Protein AF-A0A836WY33-F1 (afdb_monomer_lite)

Radius of gyration: 16.13 Å; chains: 1; bounding box: 35×35×46 Å

Sequence (103 aa):
MKKLDGFAHFTHAFKWSMAGFKAAFSGEAAFRQEVVFFIVLAPIGVVLGDNGLERALLVSCLLLVLVTELLNTAIESVVDRVGLDYHDLSKRAKDLGSAAVFV

Structure (mmCIF, N/CA/C/O backbone):
data_AF-A0A836WY33-F1
#
_entry.id   AF-A0A836WY33-F1
#
loop_
_atom_site.group_PDB
_atom_site.id
_atom_site.type_symbol
_atom_site.label_atom_id
_atom_site.label_alt_id
_atom_site.label_comp_id
_atom_site.label_asym_id
_atom_site.label_entity_id
_atom_site.label_seq_id
_atom_site.pdbx_PDB_ins_code
_atom_site.Cartn_x
_atom_site.Cartn_y
_atom_site.Cartn_z
_atom_site.occupancy
_atom_site.B_iso_or_equiv
_atom_site.auth_seq_id
_atom_site.auth_comp_id
_atom_site.auth_asym_id
_atom_site.auth_atom_id
_atom_site.pdbx_PDB_model_num
ATOM 1 N N . MET A 1 1 ? 17.110 15.265 -15.258 1.00 51.12 1 MET A N 1
ATOM 2 C CA . MET A 1 1 ? 15.658 15.384 -14.979 1.00 51.12 1 MET A CA 1
ATOM 3 C C . MET A 1 1 ? 15.369 16.801 -14.507 1.00 51.12 1 MET A C 1
ATOM 5 O O . MET A 1 1 ? 16.038 17.239 -13.580 1.00 51.12 1 MET A O 1
ATOM 9 N N . LYS A 1 2 ? 14.422 17.525 -15.124 1.00 50.94 2 LYS A N 1
ATOM 10 C CA . LYS A 1 2 ? 13.910 18.782 -14.545 1.00 50.94 2 LYS A CA 1
ATOM 11 C C . LYS A 1 2 ? 13.290 18.455 -13.181 1.00 50.94 2 LYS A C 1
ATOM 13 O O . LYS A 1 2 ? 12.470 17.541 -13.108 1.00 50.94 2 LYS A O 1
ATOM 18 N N . LYS A 1 3 ? 13.695 19.153 -12.115 1.00 56.41 3 LYS A N 1
ATOM 19 C CA . LYS A 1 3 ? 12.958 19.116 -10.844 1.00 56.41 3 LYS A CA 1
ATOM 20 C C . LYS A 1 3 ? 11.594 19.746 -11.111 1.00 56.41 3 LYS A C 1
ATOM 22 O O . LYS A 1 3 ? 11.548 20.850 -11.634 1.00 56.41 3 LYS A O 1
ATOM 27 N N . LEU A 1 4 ? 10.525 19.008 -10.834 1.00 67.25 4 LEU A N 1
ATOM 28 C CA . LEU A 1 4 ? 9.166 19.529 -10.922 1.00 67.25 4 LEU A CA 1
ATOM 29 C C . LEU A 1 4 ? 8.916 20.441 -9.718 1.00 67.25 4 LEU A C 1
ATOM 31 O O . LEU A 1 4 ? 9.248 20.088 -8.587 1.00 67.25 4 LEU A O 1
ATOM 35 N N . ASP A 1 5 ? 8.346 21.605 -9.980 1.00 78.25 5 ASP A N 1
ATOM 36 C CA . ASP A 1 5 ? 8.032 22.642 -9.007 1.00 78.25 5 ASP A CA 1
ATOM 37 C C . ASP A 1 5 ? 6.847 22.190 -8.124 1.00 78.25 5 ASP A C 1
ATOM 39 O O . ASP A 1 5 ? 5.999 21.405 -8.559 1.00 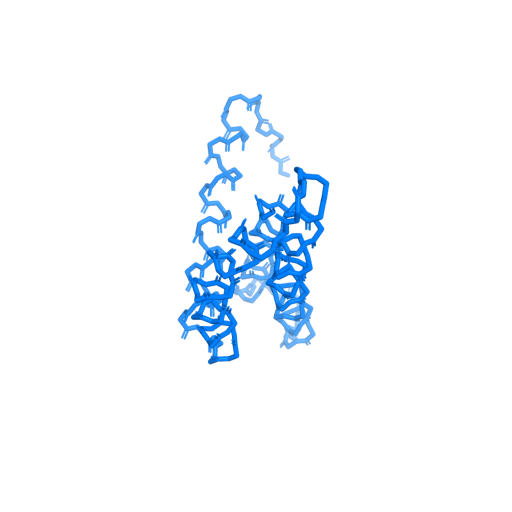78.25 5 ASP A O 1
ATOM 43 N N . GLY A 1 6 ? 6.785 22.685 -6.882 1.00 74.19 6 GLY A N 1
ATOM 44 C CA . GLY A 1 6 ? 6.013 22.135 -5.751 1.00 74.19 6 GLY A CA 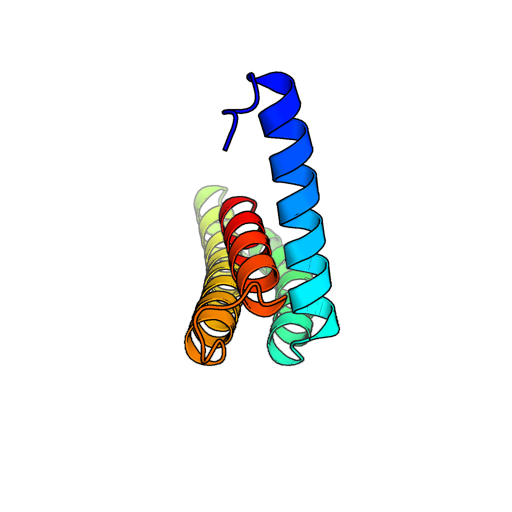1
ATOM 45 C C . GLY A 1 6 ? 4.686 21.426 -6.069 1.00 74.19 6 GLY A C 1
ATOM 46 O O . GLY A 1 6 ? 4.554 20.229 -5.816 1.00 74.19 6 GLY A O 1
ATOM 47 N N . PHE A 1 7 ? 3.703 22.130 -6.641 1.00 79.75 7 PHE A N 1
ATOM 48 C CA . PHE A 1 7 ? 2.371 21.553 -6.887 1.00 79.75 7 PHE A CA 1
ATOM 49 C C . PHE A 1 7 ? 2.372 20.475 -7.984 1.00 79.75 7 PHE A C 1
ATOM 51 O O . PHE A 1 7 ? 1.710 19.442 -7.859 1.00 79.75 7 PHE A O 1
ATOM 58 N N . ALA A 1 8 ? 3.171 20.661 -9.040 1.00 80.19 8 ALA A N 1
ATOM 59 C CA . ALA A 1 8 ? 3.329 19.657 -10.086 1.00 80.19 8 ALA A CA 1
ATOM 60 C C . ALA A 1 8 ? 3.985 18.388 -9.523 1.00 80.19 8 ALA A C 1
ATOM 62 O O . ALA A 1 8 ? 3.516 17.285 -9.799 1.00 80.19 8 ALA A O 1
ATOM 63 N N . HIS A 1 9 ? 5.001 18.525 -8.665 1.00 82.06 9 HIS A N 1
ATOM 64 C CA . HIS A 1 9 ? 5.634 17.381 -8.008 1.00 82.06 9 HIS A CA 1
ATOM 65 C C . HIS A 1 9 ? 4.642 16.565 -7.169 1.00 82.06 9 HIS A C 1
ATOM 67 O O . HIS A 1 9 ? 4.624 15.343 -7.280 1.00 82.06 9 HIS A O 1
ATOM 73 N N . PHE A 1 10 ? 3.782 17.220 -6.382 1.00 85.00 10 PHE A N 1
ATOM 74 C CA . PHE A 1 10 ? 2.773 16.536 -5.566 1.00 85.00 10 PHE A CA 1
ATOM 75 C C . PHE A 1 10 ? 1.791 15.717 -6.416 1.00 85.00 10 PHE A C 1
ATOM 77 O O . PHE A 1 10 ? 1.577 14.532 -6.162 1.00 85.00 10 PHE A O 1
ATOM 84 N N . THR A 1 11 ? 1.238 16.317 -7.476 1.00 87.81 11 THR A N 1
ATOM 85 C CA . THR A 1 11 ? 0.304 15.606 -8.370 1.00 87.81 11 THR A CA 1
ATOM 86 C C . THR A 1 11 ? 0.963 14.429 -9.089 1.00 87.81 11 THR A C 1
ATOM 88 O O . THR A 1 11 ? 0.328 13.393 -9.295 1.00 87.81 11 THR A O 1
ATOM 91 N N . HIS A 1 12 ? 2.239 14.559 -9.454 1.00 88.75 12 HIS A N 1
ATOM 92 C CA . HIS A 1 12 ? 3.010 13.468 -10.035 1.00 88.75 12 HIS A CA 1
ATOM 93 C C . HIS A 1 12 ? 3.307 12.362 -9.020 1.00 88.75 12 HIS A C 1
ATOM 95 O O . HIS A 1 12 ? 3.101 11.200 -9.353 1.00 88.75 12 HIS A O 1
ATOM 101 N N . ALA A 1 13 ? 3.699 12.707 -7.791 1.00 88.94 13 ALA A N 1
ATOM 102 C CA . ALA A 1 13 ? 3.926 11.744 -6.717 1.00 88.94 13 ALA A CA 1
ATOM 103 C C . ALA A 1 13 ? 2.670 10.914 -6.434 1.00 88.94 13 ALA A C 1
ATOM 105 O O . ALA A 1 13 ? 2.738 9.690 -6.433 1.00 88.94 13 ALA A O 1
ATOM 106 N N . PHE A 1 14 ? 1.503 11.559 -6.334 1.00 93.06 14 PHE A N 1
ATOM 107 C CA . PHE A 1 14 ? 0.233 10.850 -6.180 1.00 93.06 14 PHE A CA 1
ATOM 108 C C . PHE A 1 14 ? -0.029 9.872 -7.336 1.00 93.06 14 PHE A C 1
ATOM 110 O O . PHE A 1 14 ? -0.374 8.713 -7.112 1.00 93.06 14 PHE A O 1
ATOM 117 N N . LYS A 1 15 ? 0.179 10.308 -8.587 1.00 94.75 15 LYS A N 1
ATOM 118 C CA . LYS A 1 15 ? 0.018 9.440 -9.766 1.00 94.75 15 LYS A CA 1
ATOM 119 C C . LYS A 1 15 ? 0.976 8.247 -9.74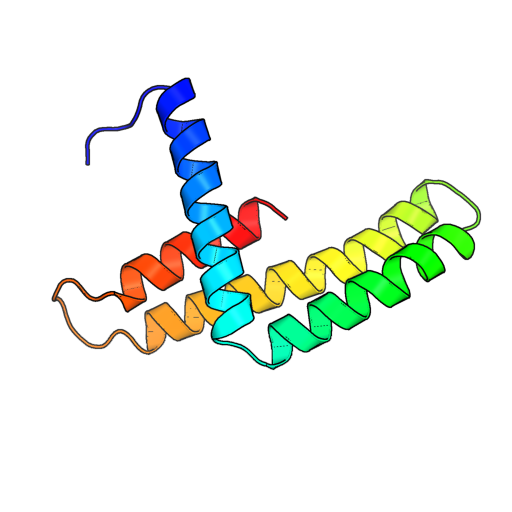6 1.00 94.75 15 LYS A C 1
ATOM 121 O O . LYS A 1 15 ? 0.554 7.151 -10.103 1.00 94.75 15 LYS A O 1
ATOM 126 N N . TRP A 1 16 ? 2.231 8.448 -9.345 1.00 94.88 16 TRP A N 1
ATOM 127 C CA . TRP A 1 16 ? 3.221 7.373 -9.224 1.00 94.88 16 TRP A CA 1
ATOM 128 C C . TRP A 1 16 ? 2.845 6.386 -8.121 1.00 94.88 16 TRP A C 1
ATOM 130 O O . TRP A 1 16 ? 2.856 5.186 -8.367 1.00 94.88 16 TRP A O 1
ATOM 140 N N . SER A 1 17 ? 2.396 6.864 -6.959 1.00 96.50 17 SER A N 1
ATOM 141 C CA . SER A 1 17 ? 1.907 5.997 -5.881 1.00 96.50 17 SER A CA 1
ATOM 142 C C . SER A 1 17 ? 0.696 5.169 -6.319 1.00 96.50 17 SER A C 1
ATOM 144 O O . SER A 1 17 ? 0.667 3.962 -6.101 1.00 96.50 17 SER A O 1
ATOM 146 N N . MET A 1 18 ? -0.279 5.765 -7.017 1.00 97.75 18 MET A N 1
ATOM 147 C CA . MET A 1 18 ? -1.428 5.008 -7.540 1.00 97.75 18 MET A CA 1
ATOM 148 C C . MET A 1 18 ? -1.020 3.987 -8.609 1.00 97.75 18 MET A C 1
ATOM 150 O O . MET A 1 18 ? -1.577 2.888 -8.661 1.00 97.75 18 MET A O 1
ATOM 154 N N . ALA A 1 19 ? -0.037 4.320 -9.450 1.00 96.94 19 ALA A N 1
ATOM 155 C CA . ALA A 1 19 ? 0.539 3.367 -10.394 1.00 96.94 19 ALA A CA 1
ATOM 156 C C . ALA A 1 19 ? 1.233 2.203 -9.665 1.00 96.94 19 ALA A C 1
ATOM 158 O O . ALA A 1 19 ? 1.039 1.053 -10.059 1.00 96.94 19 ALA A O 1
ATOM 159 N N . GLY A 1 20 ? 1.957 2.483 -8.577 1.00 96.94 20 GLY A N 1
ATOM 160 C CA . GLY A 1 20 ? 2.590 1.485 -7.716 1.00 96.94 20 GLY A CA 1
ATOM 161 C C . GLY A 1 20 ? 1.580 0.546 -7.062 1.00 96.94 20 GLY A C 1
ATOM 162 O O . GLY A 1 20 ? 1.704 -0.666 -7.212 1.00 96.94 20 GLY A O 1
ATOM 163 N N . PHE A 1 21 ? 0.520 1.076 -6.441 1.00 97.69 21 PHE A N 1
ATOM 164 C CA . PHE A 1 21 ? -0.552 0.242 -5.879 1.00 97.69 21 PHE A CA 1
ATOM 165 C C . PHE A 1 21 ? -1.211 -0.641 -6.934 1.00 97.69 21 PHE A C 1
ATOM 167 O O . PHE A 1 21 ? -1.447 -1.822 -6.694 1.00 97.69 21 PHE A O 1
ATOM 174 N N . LYS A 1 22 ? -1.485 -0.095 -8.125 1.00 97.38 22 LYS A N 1
ATOM 175 C CA . LYS A 1 22 ? -2.048 -0.881 -9.227 1.00 97.38 22 LYS A CA 1
ATOM 176 C C . LYS A 1 22 ? -1.095 -1.998 -9.659 1.00 97.38 22 LYS A C 1
ATOM 178 O O . LYS A 1 22 ? -1.553 -3.113 -9.913 1.00 97.38 22 LYS A O 1
ATOM 183 N N . ALA A 1 23 ? 0.204 -1.714 -9.747 1.00 95.94 23 ALA A N 1
ATOM 184 C CA . ALA A 1 23 ? 1.219 -2.703 -10.093 1.00 95.94 23 ALA A CA 1
ATOM 185 C C . ALA A 1 23 ? 1.300 -3.818 -9.040 1.00 95.94 23 ALA A C 1
ATOM 187 O O . ALA A 1 23 ? 1.212 -4.983 -9.412 1.00 95.94 23 ALA A O 1
ATOM 188 N N . ALA A 1 24 ? 1.366 -3.474 -7.750 1.00 96.75 24 ALA A N 1
ATOM 189 C CA . ALA A 1 24 ? 1.382 -4.447 -6.658 1.00 96.75 24 ALA A CA 1
ATOM 190 C C . ALA A 1 24 ? 0.105 -5.295 -6.630 1.00 96.75 24 ALA A C 1
ATOM 192 O O . ALA A 1 24 ? 0.164 -6.517 -6.642 1.00 96.75 24 ALA A O 1
ATOM 193 N N . PHE A 1 25 ? -1.071 -4.665 -6.690 1.00 96.69 25 PHE A N 1
ATOM 194 C CA . PHE A 1 25 ? -2.347 -5.376 -6.603 1.00 96.69 25 PHE A CA 1
ATOM 195 C C . PHE A 1 25 ? -2.596 -6.318 -7.784 1.00 96.69 25 PHE A C 1
ATOM 197 O O . PHE A 1 25 ? -3.177 -7.389 -7.611 1.00 96.69 25 PHE A O 1
ATOM 204 N N . SER A 1 26 ? -2.174 -5.948 -8.995 1.00 95.06 26 SER A N 1
ATOM 205 C CA . SER A 1 26 ? -2.325 -6.822 -10.167 1.00 95.06 26 SER A CA 1
ATOM 206 C C . SER A 1 26 ? -1.223 -7.881 -10.273 1.00 95.06 26 SER A C 1
ATOM 208 O O . SER A 1 26 ? -1.524 -9.007 -10.665 1.00 95.06 26 SER A O 1
ATOM 210 N N . GLY A 1 27 ? 0.013 -7.547 -9.896 1.00 92.25 27 GLY A N 1
ATOM 211 C CA . GLY A 1 27 ? 1.173 -8.434 -9.990 1.00 92.25 27 GLY A CA 1
ATOM 212 C C . GLY A 1 27 ? 1.254 -9.459 -8.865 1.00 92.25 27 GLY A C 1
ATOM 213 O O . GLY A 1 27 ? 1.438 -10.639 -9.140 1.00 92.25 27 GLY A O 1
ATOM 214 N N . GLU A 1 28 ? 1.017 -9.037 -7.623 1.00 94.94 28 GLU A N 1
ATOM 215 C CA . GLU A 1 28 ? 1.365 -9.829 -6.443 1.00 94.94 28 GLU A CA 1
ATOM 216 C C . GLU A 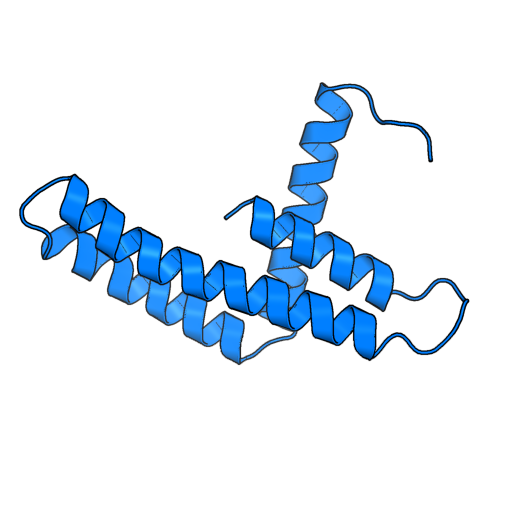1 28 ? 0.131 -10.382 -5.730 1.00 94.94 28 GLU A C 1
ATOM 218 O O . GLU A 1 28 ? -0.756 -9.658 -5.266 1.00 94.94 28 GLU A O 1
ATOM 223 N N . ALA A 1 29 ? 0.058 -11.712 -5.643 1.00 95.50 29 ALA A N 1
ATOM 224 C CA . ALA A 1 29 ? -1.015 -12.386 -4.919 1.00 95.50 29 ALA A CA 1
ATOM 225 C C . ALA A 1 29 ? -0.929 -12.152 -3.405 1.00 95.50 29 ALA A C 1
ATOM 227 O O . ALA A 1 29 ? -1.976 -11.991 -2.775 1.00 95.50 29 ALA A O 1
ATOM 228 N N . ALA A 1 30 ? 0.288 -12.093 -2.859 1.00 94.56 30 ALA A N 1
ATOM 229 C CA . ALA A 1 30 ? 0.543 -11.810 -1.451 1.00 94.56 30 ALA A CA 1
ATOM 230 C C . ALA A 1 30 ? 0.010 -10.421 -1.069 1.00 94.56 30 ALA A C 1
ATOM 232 O O . ALA A 1 30 ? -0.879 -10.336 -0.224 1.00 94.56 30 ALA A O 1
ATOM 233 N N . PHE A 1 31 ? 0.383 -9.367 -1.804 1.00 97.25 31 PHE A N 1
ATOM 234 C CA . PHE A 1 31 ? -0.170 -8.024 -1.586 1.00 97.25 31 PHE A CA 1
ATOM 235 C C . PHE A 1 31 ? -1.711 -7.979 -1.600 1.00 97.25 31 PHE A C 1
ATOM 237 O O . PHE A 1 31 ? -2.330 -7.321 -0.763 1.00 97.25 31 PHE A O 1
ATOM 244 N N . ARG A 1 32 ? -2.383 -8.711 -2.506 1.00 97.88 32 ARG A N 1
ATOM 245 C CA . ARG A 1 32 ? -3.861 -8.789 -2.493 1.00 97.88 32 ARG A CA 1
ATOM 246 C C . ARG A 1 32 ? -4.404 -9.428 -1.216 1.00 97.88 32 ARG A C 1
ATOM 248 O O . ARG A 1 32 ? -5.419 -8.966 -0.698 1.00 97.88 32 ARG A O 1
ATOM 255 N N . GLN A 1 33 ? -3.769 -10.492 -0.731 1.00 97.94 33 GLN A N 1
ATOM 256 C CA . GLN A 1 33 ? -4.165 -11.156 0.512 1.00 97.94 33 GLN A CA 1
ATOM 257 C C . GLN A 1 33 ? -3.953 -10.239 1.715 1.00 97.94 33 GLN A C 1
ATOM 259 O O . GLN A 1 33 ? -4.849 -10.108 2.545 1.00 97.94 33 GLN A O 1
ATOM 264 N N . GLU A 1 34 ? -2.820 -9.547 1.775 1.00 98.00 34 GLU A N 1
ATOM 265 C CA . GLU A 1 34 ? -2.522 -8.584 2.833 1.00 98.00 34 GLU A CA 1
ATOM 266 C C . GLU A 1 34 ? -3.506 -7.416 2.853 1.00 98.00 34 GLU A C 1
ATOM 268 O O . GLU A 1 34 ? -3.960 -7.029 3.926 1.00 98.00 34 GLU A O 1
ATOM 273 N N . VAL A 1 35 ? -3.926 -6.901 1.692 1.00 98.12 35 VAL A N 1
ATOM 274 C CA . VAL A 1 35 ? -4.985 -5.880 1.613 1.00 98.12 35 VAL A CA 1
ATOM 275 C C . VAL A 1 35 ? -6.309 -6.411 2.170 1.00 98.12 35 VAL A C 1
ATOM 277 O O . VAL A 1 35 ? -6.988 -5.703 2.913 1.00 98.12 35 VAL A O 1
ATOM 280 N N . VAL A 1 36 ? -6.681 -7.658 1.861 1.00 98.38 36 VAL A N 1
ATOM 281 C CA . VAL A 1 36 ? -7.883 -8.285 2.439 1.00 98.38 36 VAL A CA 1
ATOM 282 C C . VAL A 1 36 ? -7.747 -8.415 3.957 1.00 98.38 36 VAL A C 1
ATOM 284 O O . VAL A 1 36 ? -8.675 -8.053 4.683 1.00 98.38 36 VAL A O 1
ATOM 287 N N . PHE A 1 37 ? -6.591 -8.864 4.454 1.00 98.19 37 PHE A N 1
ATOM 288 C CA . PHE A 1 37 ? -6.330 -8.930 5.889 1.00 98.19 37 PHE A CA 1
ATOM 289 C C . PHE A 1 37 ? -6.374 -7.553 6.541 1.00 98.19 37 PHE A C 1
ATOM 291 O O . PHE A 1 37 ? -6.993 -7.419 7.589 1.00 98.19 37 PHE A O 1
ATOM 298 N N . PHE A 1 38 ? -5.810 -6.519 5.920 1.00 98.31 38 PHE A N 1
ATOM 299 C CA . PHE A 1 38 ? -5.890 -5.148 6.411 1.00 98.31 38 PHE A CA 1
ATOM 300 C C . PHE A 1 38 ? -7.349 -4.686 6.535 1.00 98.31 38 PHE A C 1
ATOM 302 O O . PHE A 1 38 ? -7.754 -4.209 7.593 1.00 98.31 38 PHE A O 1
ATOM 309 N N . ILE A 1 39 ? -8.163 -4.885 5.492 1.00 98.38 39 ILE A N 1
ATOM 310 C CA . ILE A 1 39 ? -9.581 -4.484 5.471 1.00 98.38 39 ILE A CA 1
ATOM 311 C C . ILE A 1 39 ? -10.386 -5.179 6.579 1.00 98.38 39 ILE A C 1
ATOM 313 O O . ILE A 1 39 ? -11.293 -4.569 7.141 1.00 98.38 39 ILE A O 1
ATOM 317 N N . VAL A 1 40 ? -10.068 -6.434 6.904 1.00 98.31 40 VAL A N 1
ATOM 318 C CA . VAL A 1 40 ? -10.774 -7.201 7.944 1.00 98.31 40 VAL A CA 1
ATOM 319 C C . VAL A 1 40 ? -10.231 -6.900 9.343 1.00 98.31 40 VAL A C 1
ATOM 321 O O . VAL A 1 40 ? -11.004 -6.664 10.270 1.00 98.31 40 VAL A O 1
ATOM 324 N N . LEU A 1 41 ? -8.909 -6.899 9.515 1.00 98.38 41 LEU A N 1
ATOM 325 C CA . LEU A 1 41 ? -8.255 -6.797 10.818 1.00 98.38 41 LEU A CA 1
ATOM 326 C C . LEU A 1 41 ? -8.167 -5.359 11.330 1.00 98.38 41 LEU A C 1
ATOM 328 O O . LEU A 1 41 ? -8.206 -5.170 12.542 1.00 98.38 41 LEU A O 1
ATOM 332 N N . ALA A 1 42 ? -8.089 -4.341 10.467 1.00 98.25 42 ALA A N 1
ATOM 333 C CA . ALA A 1 42 ? -8.012 -2.954 10.928 1.00 98.25 42 ALA A CA 1
ATOM 334 C C . ALA A 1 42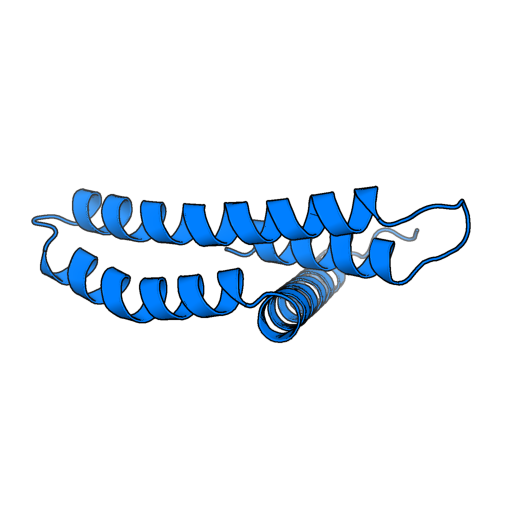 ? -9.284 -2.515 11.684 1.00 98.25 42 ALA A C 1
ATOM 336 O O . ALA A 1 42 ? -9.144 -2.001 12.796 1.00 98.25 42 ALA A O 1
ATOM 337 N N . PRO A 1 43 ? -10.520 -2.770 11.198 1.00 98.38 43 PRO A N 1
ATOM 338 C CA . PRO A 1 43 ? -11.730 -2.514 11.981 1.00 98.38 43 PRO A CA 1
ATOM 339 C C . PRO A 1 43 ? -11.762 -3.297 13.295 1.00 98.38 43 PRO A C 1
ATOM 341 O O . PRO A 1 43 ? -12.131 -2.741 14.326 1.00 98.38 43 PRO A O 1
ATOM 344 N N . ILE A 1 44 ? -11.332 -4.564 13.278 1.00 98.25 44 ILE A N 1
ATOM 345 C CA . ILE A 1 44 ? -11.249 -5.392 14.487 1.00 98.25 44 ILE A CA 1
ATOM 346 C C . ILE A 1 44 ? -10.281 -4.761 15.495 1.00 98.25 44 ILE A C 1
ATOM 348 O O . ILE A 1 44 ? -10.636 -4.602 16.657 1.00 98.25 44 ILE A O 1
ATOM 352 N N . GLY A 1 45 ? -9.099 -4.324 15.059 1.00 97.56 45 GLY A N 1
ATOM 353 C CA . GLY A 1 45 ? -8.124 -3.647 15.913 1.00 97.56 45 GLY A CA 1
ATOM 354 C C . GLY A 1 45 ? -8.642 -2.324 16.485 1.00 97.56 45 GLY A C 1
ATOM 355 O O . GLY A 1 45 ? -8.416 -2.026 17.655 1.00 97.56 45 GLY A O 1
ATOM 356 N N . VAL A 1 46 ? -9.404 -1.555 15.700 1.00 97.94 46 VAL A N 1
ATOM 357 C CA . VAL A 1 46 ? -10.054 -0.322 16.178 1.00 97.94 46 VAL A CA 1
ATOM 358 C C . VAL A 1 46 ? -11.111 -0.616 17.246 1.00 97.94 46 VAL A C 1
ATOM 360 O O . VAL A 1 46 ? -11.232 0.154 18.196 1.00 97.94 46 VAL A O 1
ATOM 363 N N . VAL A 1 47 ? -11.865 -1.710 17.110 1.00 98.25 47 VAL A N 1
ATOM 364 C CA . VAL A 1 47 ? -12.871 -2.127 18.101 1.00 98.25 47 VAL A CA 1
ATOM 365 C C . VAL A 1 47 ? -12.222 -2.695 19.368 1.00 98.25 47 VAL A C 1
ATOM 367 O O . VAL A 1 47 ? -12.724 -2.435 20.456 1.00 98.25 47 VAL A O 1
ATOM 370 N N . LEU A 1 48 ? -11.124 -3.447 19.237 1.00 97.38 48 LEU A N 1
ATOM 371 C CA . LEU A 1 48 ? -10.459 -4.127 20.355 1.00 97.38 48 LEU A CA 1
ATOM 372 C C . LEU A 1 48 ? -9.528 -3.236 21.183 1.00 97.38 48 LEU A C 1
ATOM 374 O O . LEU A 1 48 ? -9.290 -3.560 22.339 1.00 97.38 48 LEU A O 1
ATOM 378 N N . GLY A 1 49 ? -8.972 -2.160 20.620 1.00 97.12 49 GLY A N 1
ATOM 379 C CA . GLY A 1 49 ? -8.084 -1.273 21.376 1.00 97.12 49 GLY A CA 1
ATOM 380 C C . GLY A 1 49 ? -8.841 -0.435 22.413 1.00 97.12 49 GLY A C 1
ATOM 381 O O . GLY A 1 49 ? -9.837 0.224 22.077 1.00 97.12 49 GLY A O 1
ATOM 382 N N . ASP A 1 50 ? -8.327 -0.386 23.642 1.00 97.25 50 ASP A N 1
ATOM 383 C CA . ASP A 1 50 ? -8.983 0.280 24.775 1.00 97.25 50 ASP A CA 1
ATOM 384 C C . ASP A 1 50 ? -8.898 1.809 24.675 1.00 97.25 50 ASP A C 1
ATOM 386 O O . ASP A 1 50 ? -9.784 2.541 25.123 1.00 97.25 50 ASP A O 1
ATOM 390 N N . ASN A 1 51 ? -7.841 2.317 24.040 1.00 97.88 51 ASN A N 1
ATOM 391 C CA . ASN A 1 51 ? -7.593 3.745 23.860 1.00 97.88 51 ASN A CA 1
ATOM 392 C C . ASN A 1 51 ? -7.052 4.069 22.456 1.00 97.88 51 ASN A C 1
ATOM 394 O O . ASN A 1 51 ? -6.769 3.191 21.640 1.00 97.88 51 ASN A O 1
ATOM 398 N N . GLY A 1 52 ? -6.917 5.364 22.155 1.00 98.06 52 GLY A N 1
ATOM 399 C CA . GLY A 1 52 ? -6.465 5.827 20.839 1.00 98.06 52 GLY A CA 1
ATOM 400 C C . GLY A 1 52 ? -5.058 5.355 20.456 1.00 98.06 52 GLY A C 1
ATOM 401 O O . GLY A 1 52 ? -4.815 5.104 19.278 1.00 98.06 52 GLY A O 1
ATOM 402 N N . LEU A 1 53 ? -4.155 5.192 21.431 1.00 98.25 53 LEU A N 1
ATOM 403 C CA . LEU A 1 53 ? -2.789 4.731 21.182 1.00 98.25 53 LEU A CA 1
ATOM 404 C C . LEU A 1 53 ? -2.776 3.255 20.780 1.00 98.25 53 LEU A C 1
ATOM 406 O O . LEU A 1 53 ? -2.176 2.911 19.769 1.00 98.25 53 LEU A O 1
ATOM 410 N N . GLU A 1 54 ? -3.475 2.395 21.518 1.00 98.25 54 GLU A N 1
ATOM 411 C CA . GLU A 1 54 ? -3.568 0.968 21.190 1.00 98.25 54 GLU A CA 1
ATOM 412 C C . GLU A 1 54 ? -4.179 0.735 19.809 1.00 98.25 54 GLU A C 1
ATOM 414 O O . GLU A 1 54 ? -3.635 -0.028 19.014 1.00 98.25 54 GLU A O 1
ATOM 419 N N . ARG A 1 55 ? -5.257 1.453 19.472 1.00 98.44 55 ARG A N 1
ATOM 420 C CA . ARG A 1 55 ? -5.873 1.380 18.137 1.00 98.44 55 ARG A CA 1
ATOM 421 C C . ARG A 1 55 ? -4.895 1.805 17.043 1.00 98.44 55 ARG A C 1
ATOM 423 O O . ARG A 1 55 ? -4.797 1.136 16.017 1.00 98.44 55 ARG A O 1
ATOM 430 N N . ALA A 1 56 ? -4.153 2.891 17.266 1.00 98.12 56 ALA A N 1
ATOM 431 C CA . ALA A 1 56 ? -3.137 3.359 16.329 1.00 98.12 56 ALA A CA 1
ATOM 432 C C . ALA A 1 56 ? -1.992 2.345 16.169 1.00 98.12 56 ALA A C 1
ATOM 434 O O . ALA A 1 56 ? -1.535 2.115 15.050 1.00 98.12 56 ALA A O 1
ATOM 435 N N . LEU A 1 57 ? -1.561 1.688 17.250 1.00 98.25 57 LEU A N 1
ATOM 436 C CA . LEU A 1 57 ? -0.540 0.639 17.201 1.00 98.25 57 LEU A CA 1
ATOM 437 C C . LEU A 1 57 ? -1.032 -0.585 16.420 1.00 98.25 57 LEU A C 1
ATOM 439 O O . LEU A 1 57 ? -0.345 -1.040 15.511 1.00 98.25 57 LEU A O 1
ATOM 443 N N . LEU A 1 58 ? -2.249 -1.063 16.692 1.00 98.25 58 LEU A N 1
ATOM 444 C CA . LEU A 1 58 ? -2.824 -2.216 15.993 1.00 98.25 58 LEU A CA 1
ATOM 445 C C . LEU A 1 58 ? -2.970 -1.962 14.487 1.00 98.25 58 LEU A C 1
ATOM 447 O O . LEU A 1 58 ? -2.585 -2.807 13.681 1.00 98.25 58 LEU A O 1
ATOM 451 N N . VAL A 1 59 ? -3.474 -0.789 14.091 1.00 98.25 59 VAL A N 1
ATOM 452 C CA . VAL A 1 59 ? -3.598 -0.429 12.669 1.00 98.25 59 VAL A CA 1
ATOM 453 C C . VAL A 1 59 ? -2.227 -0.205 12.027 1.00 98.25 59 VAL A C 1
ATOM 455 O O . VAL A 1 59 ? -2.006 -0.660 10.906 1.00 98.25 59 VAL A O 1
ATOM 458 N N . SER A 1 60 ? -1.284 0.444 12.718 1.00 98.06 60 SER A N 1
ATOM 459 C CA . SER A 1 60 ? 0.049 0.710 12.157 1.00 98.06 60 SER A CA 1
ATOM 460 C C . SER A 1 60 ? 0.865 -0.563 11.934 1.00 98.06 60 SER A C 1
ATOM 462 O O . SER A 1 60 ? 1.563 -0.644 10.928 1.00 98.06 60 SER A O 1
ATOM 464 N N . CYS A 1 61 ? 0.717 -1.598 12.769 1.00 97.62 61 CYS A N 1
ATOM 465 C CA . CYS A 1 61 ? 1.302 -2.913 12.493 1.00 97.62 61 CYS A CA 1
ATOM 466 C C . CYS A 1 61 ? 0.821 -3.497 11.156 1.00 97.62 61 CYS A C 1
ATOM 468 O O . CYS A 1 61 ? 1.626 -4.047 10.409 1.00 97.62 61 CYS A O 1
ATOM 470 N N . LEU A 1 62 ? -0.465 -3.351 10.826 1.00 98.12 62 LEU A N 1
ATOM 471 C CA . LEU A 1 62 ? -1.008 -3.831 9.552 1.00 98.12 62 LEU A CA 1
ATOM 472 C C . LEU A 1 62 ? -0.535 -2.970 8.368 1.00 98.12 62 LEU A C 1
ATOM 474 O O . LEU A 1 62 ? -0.241 -3.506 7.303 1.00 98.12 62 LEU A O 1
ATOM 478 N N . LEU A 1 63 ? -0.423 -1.648 8.552 1.00 98.12 63 LEU A N 1
ATOM 479 C CA . LEU A 1 63 ? 0.147 -0.752 7.537 1.00 98.12 63 LEU A CA 1
ATOM 480 C C . LEU A 1 63 ? 1.614 -1.088 7.251 1.00 98.12 63 LEU A C 1
ATOM 482 O O . LEU A 1 63 ? 2.016 -1.107 6.091 1.00 98.12 63 LEU A O 1
ATOM 486 N N . LEU A 1 64 ? 2.401 -1.401 8.286 1.00 98.31 64 LEU A N 1
ATOM 487 C CA . LEU A 1 64 ? 3.804 -1.788 8.129 1.00 98.31 64 LEU A CA 1
ATOM 488 C C . LEU A 1 64 ? 3.961 -3.031 7.254 1.00 98.31 64 LEU A C 1
ATOM 490 O O . LEU A 1 64 ? 4.864 -3.045 6.427 1.00 98.31 64 LEU A O 1
ATOM 494 N N . VAL A 1 65 ? 3.073 -4.022 7.381 1.00 98.00 65 VAL A N 1
ATOM 495 C CA . VAL A 1 65 ? 3.081 -5.212 6.514 1.00 98.00 65 VAL A CA 1
ATOM 496 C C . VAL A 1 65 ? 2.918 -4.810 5.042 1.00 98.00 65 VAL A C 1
ATOM 498 O O . VAL A 1 65 ? 3.772 -5.146 4.222 1.00 98.00 65 VAL A O 1
ATOM 501 N N . LEU A 1 66 ? 1.918 -3.977 4.727 1.00 98.12 66 LEU A N 1
ATOM 502 C CA . LEU A 1 66 ? 1.700 -3.479 3.362 1.00 98.12 66 LEU A CA 1
ATOM 503 C C . LEU A 1 66 ? 2.896 -2.673 2.829 1.00 98.12 66 LEU A C 1
ATOM 505 O O . LEU A 1 66 ? 3.272 -2.821 1.667 1.00 98.12 66 LEU A O 1
ATOM 509 N N . VAL A 1 67 ? 3.508 -1.825 3.666 1.00 98.44 67 VAL A N 1
ATOM 510 C CA . VAL A 1 67 ? 4.732 -1.088 3.307 1.00 98.44 67 VAL A CA 1
ATOM 511 C C . VAL A 1 67 ? 5.859 -2.062 2.982 1.00 98.44 67 VAL A C 1
ATOM 513 O O . VAL A 1 67 ? 6.521 -1.908 1.956 1.00 98.44 67 VAL A O 1
ATOM 516 N N . THR A 1 68 ? 6.086 -3.066 3.832 1.00 98.06 68 THR A N 1
ATOM 517 C CA . THR A 1 68 ? 7.178 -4.024 3.636 1.00 98.06 68 THR A CA 1
ATOM 518 C C . THR A 1 68 ? 7.002 -4.861 2.378 1.00 98.06 68 THR A C 1
ATOM 520 O O . THR A 1 68 ? 7.988 -5.079 1.681 1.00 98.06 68 THR A O 1
ATOM 523 N N . GLU A 1 69 ? 5.778 -5.240 2.023 1.00 98.06 69 GLU A N 1
ATOM 524 C CA . GLU A 1 69 ? 5.500 -5.992 0.798 1.00 98.06 69 GLU A CA 1
ATOM 525 C C . GLU A 1 69 ? 5.708 -5.142 -0.468 1.00 98.06 69 GLU A C 1
ATOM 527 O O . GLU A 1 69 ? 6.321 -5.586 -1.445 1.00 98.06 69 GLU A O 1
ATOM 532 N N . LEU A 1 70 ? 5.282 -3.870 -0.445 1.00 98.12 70 LEU A N 1
ATOM 533 C CA . LEU A 1 70 ? 5.559 -2.924 -1.534 1.00 98.12 70 LEU A CA 1
ATOM 534 C C . LEU A 1 70 ? 7.064 -2.718 -1.735 1.00 98.12 70 LEU A C 1
ATOM 536 O O . LEU A 1 70 ? 7.534 -2.666 -2.875 1.00 98.12 70 LEU A O 1
ATOM 540 N N . LEU A 1 71 ? 7.822 -2.608 -0.639 1.00 98.06 71 LEU A N 1
ATOM 541 C CA . LEU A 1 71 ? 9.279 -2.505 -0.682 1.00 98.06 71 LEU A CA 1
ATOM 542 C C . LEU A 1 71 ? 9.926 -3.802 -1.176 1.00 98.06 71 LEU A C 1
ATOM 544 O O . LEU A 1 71 ? 10.838 -3.725 -1.998 1.00 98.06 71 LEU A O 1
ATOM 548 N N . ASN A 1 72 ? 9.445 -4.966 -0.733 1.00 97.25 72 ASN A N 1
ATOM 549 C CA . ASN A 1 72 ? 9.929 -6.266 -1.190 1.00 97.25 72 ASN A CA 1
ATOM 550 C C . ASN A 1 72 ? 9.787 -6.388 -2.714 1.00 97.25 72 ASN A C 1
ATOM 552 O O . ASN A 1 72 ? 10.781 -6.541 -3.422 1.00 97.25 72 ASN A O 1
ATOM 556 N N . THR A 1 73 ? 8.580 -6.145 -3.229 1.00 95.50 73 THR A N 1
ATOM 557 C CA . THR A 1 73 ? 8.287 -6.183 -4.671 1.00 95.50 73 THR A CA 1
ATOM 558 C C . THR A 1 73 ? 9.108 -5.149 -5.457 1.00 95.50 73 THR A C 1
ATOM 560 O O . THR A 1 73 ? 9.508 -5.376 -6.605 1.00 95.50 73 THR A O 1
ATOM 563 N N . ALA A 1 74 ? 9.357 -3.970 -4.874 1.00 95.81 74 ALA A N 1
ATOM 564 C CA . ALA A 1 74 ? 10.192 -2.947 -5.498 1.00 95.81 74 ALA A CA 1
ATOM 565 C C . ALA A 1 74 ? 11.649 -3.409 -5.620 1.00 95.81 74 ALA A C 1
ATOM 567 O O . ALA A 1 74 ? 12.257 -3.210 -6.672 1.00 95.81 74 ALA A O 1
ATOM 568 N N . ILE A 1 75 ? 12.197 -4.030 -4.571 1.00 95.44 75 ILE A N 1
ATOM 569 C CA . ILE A 1 75 ? 13.556 -4.580 -4.561 1.00 95.44 75 ILE A CA 1
ATOM 570 C C . ILE A 1 75 ? 13.666 -5.727 -5.565 1.00 95.44 75 ILE A C 1
ATOM 572 O O . ILE A 1 75 ? 14.585 -5.708 -6.379 1.00 95.44 75 ILE A O 1
ATOM 576 N N . GLU A 1 76 ? 12.713 -6.659 -5.586 1.00 93.00 76 GLU A N 1
ATOM 577 C CA . GLU A 1 76 ? 12.643 -7.732 -6.588 1.00 93.00 76 GLU A CA 1
ATOM 578 C C . GLU A 1 76 ? 12.640 -7.162 -8.012 1.00 93.00 76 GLU A C 1
ATOM 580 O O . GLU A 1 76 ? 13.475 -7.532 -8.831 1.00 93.00 76 GLU A O 1
ATOM 585 N N . SER A 1 77 ? 11.810 -6.146 -8.279 1.00 92.94 77 SER A N 1
ATOM 586 C CA . SER A 1 77 ? 11.771 -5.470 -9.585 1.00 92.94 77 SER A CA 1
ATOM 587 C C . SER A 1 77 ? 13.112 -4.821 -9.970 1.00 92.94 77 SER A C 1
ATOM 589 O O . SER A 1 77 ? 13.423 -4.707 -11.157 1.00 92.94 77 SER A O 1
ATOM 591 N N . VAL A 1 78 ? 13.908 -4.359 -8.997 1.00 92.44 78 VAL A N 1
ATOM 592 C CA . VAL A 1 78 ? 15.267 -3.842 -9.240 1.00 92.44 78 VAL A CA 1
ATOM 593 C C . VAL A 1 78 ? 16.250 -4.977 -9.510 1.00 92.44 78 VAL A C 1
ATOM 595 O O . VAL A 1 78 ? 17.089 -4.835 -10.396 1.00 92.44 78 VAL A O 1
ATOM 598 N N . VAL A 1 79 ? 16.161 -6.076 -8.761 1.00 89.62 79 VAL A N 1
ATOM 599 C CA . VAL A 1 79 ? 17.050 -7.238 -8.893 1.00 89.62 79 VAL A CA 1
ATOM 600 C C . VAL A 1 79 ? 16.816 -7.962 -10.222 1.00 89.62 79 VAL A C 1
ATOM 602 O O . VAL A 1 79 ? 17.780 -8.286 -10.913 1.00 89.62 79 VAL A O 1
ATOM 605 N N . ASP A 1 80 ? 15.559 -8.122 -10.635 1.00 87.06 80 ASP A N 1
ATOM 606 C CA . ASP A 1 80 ? 15.174 -8.768 -11.896 1.00 87.06 80 ASP A CA 1
ATOM 607 C C . ASP A 1 80 ? 15.516 -7.925 -13.131 1.00 87.06 80 ASP A C 1
ATOM 609 O O . ASP A 1 80 ? 15.560 -8.421 -14.261 1.00 87.06 80 ASP A O 1
ATOM 613 N N . ARG A 1 81 ? 15.785 -6.629 -12.942 1.00 81.25 81 ARG A N 1
ATOM 614 C CA . ARG A 1 81 ? 16.215 -5.737 -14.016 1.00 81.25 81 ARG A CA 1
ATOM 615 C C . ARG A 1 81 ? 17.682 -6.005 -14.371 1.00 81.25 81 ARG A C 1
ATOM 617 O O . ARG A 1 81 ? 18.586 -5.297 -13.931 1.00 81.25 81 ARG A O 1
ATOM 624 N N . VAL A 1 82 ? 17.916 -6.975 -15.250 1.00 73.19 82 VAL A N 1
ATOM 625 C CA . VAL A 1 82 ? 19.239 -7.238 -15.838 1.00 73.19 82 VAL A CA 1
ATOM 626 C C . VAL A 1 82 ? 19.450 -6.369 -17.084 1.00 73.19 82 VAL A C 1
ATOM 628 O O . VAL A 1 82 ? 18.715 -6.481 -18.060 1.00 73.19 82 VAL A O 1
ATOM 631 N N . GLY A 1 83 ? 20.475 -5.510 -17.070 1.00 67.88 83 GLY A N 1
ATOM 632 C CA . GLY A 1 83 ? 20.892 -4.700 -18.225 1.00 67.88 83 GLY A CA 1
ATOM 633 C C . GLY A 1 83 ? 20.860 -3.184 -17.994 1.00 67.88 83 GLY A C 1
ATOM 634 O O . GLY A 1 83 ? 20.270 -2.681 -17.037 1.00 67.88 83 GLY A O 1
ATOM 635 N N . LEU A 1 84 ? 21.534 -2.438 -18.876 1.00 67.88 84 LEU A N 1
ATOM 636 C CA . LEU A 1 84 ? 21.696 -0.978 -18.771 1.00 67.88 84 LEU A CA 1
ATOM 637 C C . LEU A 1 84 ? 20.604 -0.180 -19.497 1.00 67.88 84 LEU A C 1
ATOM 639 O O . LEU A 1 84 ? 20.479 1.023 -19.265 1.00 67.88 84 LEU A O 1
ATOM 643 N N . ASP A 1 85 ? 19.794 -0.844 -20.319 1.00 70.81 85 ASP A N 1
ATOM 644 C CA . ASP A 1 85 ? 18.734 -0.208 -21.094 1.00 70.81 85 ASP A CA 1
ATOM 645 C C . ASP A 1 85 ? 17.572 0.280 -20.219 1.00 70.81 85 ASP A C 1
ATOM 647 O O . ASP A 1 85 ? 17.422 -0.083 -19.040 1.00 70.81 85 ASP A O 1
ATOM 651 N N . TYR A 1 86 ? 16.744 1.146 -20.811 1.00 65.31 86 TYR A N 1
ATOM 652 C CA . TYR A 1 86 ? 15.485 1.552 -20.204 1.00 65.31 86 TYR A CA 1
ATOM 653 C C . TYR A 1 86 ? 14.575 0.330 -20.093 1.00 65.31 86 TYR A C 1
ATOM 655 O O . TYR A 1 86 ? 14.198 -0.260 -21.101 1.00 65.31 86 TYR A O 1
ATOM 663 N N . HIS A 1 87 ? 14.217 -0.030 -18.863 1.00 77.25 87 HIS A N 1
ATOM 664 C CA . HIS A 1 87 ? 13.392 -1.196 -18.591 1.00 77.25 87 HIS A CA 1
ATOM 665 C C . HIS A 1 87 ? 12.166 -0.785 -17.783 1.00 77.25 87 HIS A C 1
ATOM 667 O O . HIS A 1 87 ? 12.288 -0.086 -16.771 1.00 77.25 87 HIS A O 1
ATOM 673 N N . ASP A 1 88 ? 10.991 -1.278 -18.174 1.00 83.38 88 ASP A N 1
ATOM 674 C CA . ASP A 1 88 ? 9.729 -1.006 -17.471 1.00 83.38 88 ASP A CA 1
ATOM 675 C C . ASP A 1 88 ? 9.774 -1.415 -15.988 1.00 83.38 88 ASP A C 1
ATOM 677 O O . ASP A 1 88 ? 9.130 -0.786 -15.148 1.00 83.38 88 ASP A O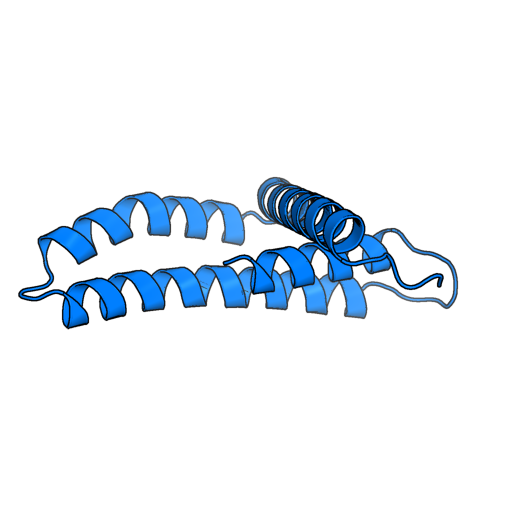 1
ATOM 681 N N . LEU A 1 89 ? 10.622 -2.390 -15.642 1.00 86.12 89 LEU A N 1
ATOM 682 C CA . LEU A 1 89 ? 10.903 -2.818 -14.270 1.00 86.12 89 LEU A CA 1
ATOM 683 C C . LEU A 1 89 ? 11.491 -1.693 -13.404 1.00 86.12 89 LEU A C 1
ATOM 685 O O . LEU A 1 89 ? 11.125 -1.558 -12.242 1.00 86.12 89 LEU A O 1
ATOM 689 N N . SER A 1 90 ? 12.328 -0.816 -13.971 1.00 89.25 90 SER A N 1
ATOM 690 C CA . SER A 1 90 ? 12.866 0.342 -13.237 1.00 89.25 90 SER A CA 1
ATOM 691 C C . SER A 1 90 ? 11.781 1.364 -12.903 1.00 89.25 90 SER A C 1
ATOM 693 O O . SER A 1 90 ? 11.789 1.960 -11.825 1.00 89.25 90 SER A O 1
ATOM 695 N N . LYS A 1 91 ? 10.827 1.569 -13.820 1.00 91.31 91 LYS A N 1
ATOM 696 C CA . LYS A 1 91 ? 9.667 2.427 -13.564 1.00 91.31 91 LYS A CA 1
ATOM 697 C C . LYS A 1 91 ? 8.760 1.792 -12.509 1.00 91.31 91 LYS A C 1
ATOM 699 O O . LYS A 1 91 ? 8.395 2.474 -11.556 1.00 91.31 91 LYS A O 1
ATOM 704 N N . ARG A 1 92 ? 8.477 0.491 -12.637 1.00 93.94 92 ARG A N 1
ATOM 705 C CA . ARG A 1 92 ? 7.692 -0.287 -11.668 1.00 93.94 92 ARG A CA 1
ATOM 706 C C . ARG A 1 92 ? 8.279 -0.187 -10.260 1.00 93.94 92 ARG A C 1
ATOM 708 O O . ARG A 1 92 ? 7.554 0.189 -9.348 1.00 93.94 92 ARG A O 1
ATOM 715 N N . ALA A 1 93 ? 9.579 -0.431 -10.093 1.00 94.94 93 ALA A N 1
ATOM 716 C CA . ALA A 1 93 ? 10.252 -0.324 -8.799 1.00 94.94 93 ALA A CA 1
ATOM 717 C C . ALA A 1 93 ? 10.092 1.065 -8.161 1.00 94.94 93 ALA A C 1
ATOM 719 O O . ALA A 1 93 ? 9.801 1.189 -6.973 1.00 94.94 93 ALA A O 1
ATOM 720 N N . LYS A 1 94 ? 10.239 2.130 -8.958 1.00 94.69 94 LYS A N 1
ATOM 721 C CA . LYS A 1 94 ? 10.088 3.505 -8.470 1.00 94.69 94 LYS A CA 1
ATOM 722 C C . LYS A 1 94 ? 8.645 3.836 -8.081 1.00 94.69 94 LYS A C 1
ATOM 724 O O . LYS A 1 94 ? 8.432 4.478 -7.054 1.00 94.69 94 LYS A O 1
ATOM 729 N N . ASP A 1 95 ? 7.675 3.416 -8.888 1.00 96.62 95 ASP A N 1
ATOM 730 C CA . ASP A 1 95 ? 6.253 3.631 -8.613 1.00 96.62 95 ASP A CA 1
ATOM 731 C C . ASP A 1 95 ? 5.824 2.853 -7.349 1.00 96.62 95 ASP A C 1
ATOM 733 O O . ASP A 1 95 ? 5.138 3.412 -6.494 1.00 96.62 95 ASP A O 1
ATOM 737 N N . LEU A 1 96 ? 6.307 1.614 -7.164 1.00 97.38 96 LEU A N 1
ATOM 738 C CA . LEU A 1 96 ? 6.122 0.816 -5.939 1.00 97.38 96 LEU A CA 1
ATOM 739 C C . LEU A 1 96 ? 6.736 1.493 -4.707 1.00 97.38 96 LEU A C 1
ATOM 741 O O . LEU A 1 96 ? 6.075 1.612 -3.679 1.00 97.38 96 LEU A O 1
ATOM 745 N N . GLY A 1 97 ? 7.959 2.020 -4.820 1.00 97.00 97 GLY A N 1
ATOM 746 C CA . GLY A 1 97 ? 8.576 2.808 -3.750 1.00 97.00 97 GLY A CA 1
ATOM 747 C C . GLY A 1 97 ? 7.776 4.072 -3.407 1.00 97.00 97 GLY A C 1
ATOM 748 O O . GLY A 1 97 ? 7.618 4.407 -2.236 1.00 97.00 97 GLY A O 1
ATOM 749 N N . SER A 1 98 ? 7.202 4.749 -4.407 1.00 96.62 98 SER A N 1
ATOM 750 C CA . SER A 1 98 ? 6.292 5.884 -4.184 1.00 96.62 98 SER A CA 1
ATOM 751 C C . SER A 1 98 ? 5.002 5.457 -3.479 1.00 96.62 98 SER A C 1
ATOM 753 O O . SER A 1 98 ? 4.468 6.217 -2.673 1.00 96.62 98 SER A O 1
ATOM 755 N N . ALA A 1 99 ? 4.481 4.262 -3.772 1.00 97.50 99 ALA A N 1
ATOM 756 C CA . ALA A 1 99 ? 3.323 3.706 -3.075 1.00 97.50 99 ALA A CA 1
ATOM 757 C C . ALA A 1 99 ? 3.650 3.402 -1.608 1.00 97.50 99 ALA A C 1
ATOM 759 O O . ALA A 1 99 ? 2.882 3.796 -0.740 1.00 97.50 99 ALA A O 1
ATOM 760 N N . ALA A 1 100 ? 4.813 2.810 -1.321 1.00 97.88 100 ALA A N 1
ATOM 761 C CA . ALA A 1 100 ? 5.256 2.534 0.046 1.00 97.88 100 ALA A CA 1
ATOM 762 C C . ALA A 1 100 ? 5.398 3.810 0.895 1.00 97.88 100 ALA A C 1
ATOM 764 O O . ALA A 1 100 ? 5.043 3.801 2.062 1.00 97.88 100 ALA A O 1
ATOM 765 N N . VAL A 1 101 ? 5.873 4.915 0.308 1.00 96.69 101 VAL A N 1
ATOM 766 C CA . VAL A 1 101 ? 5.955 6.227 0.985 1.00 96.69 101 VAL A CA 1
ATOM 767 C C . VAL A 1 101 ? 4.578 6.881 1.176 1.00 96.69 101 VAL A C 1
ATOM 769 O O . VAL A 1 101 ? 4.433 7.775 2.005 1.00 96.69 101 VAL A O 1
ATOM 772 N N . PHE A 1 102 ? 3.580 6.494 0.377 1.00 96.38 102 PHE A N 1
ATOM 773 C CA . PHE A 1 102 ? 2.222 7.030 0.480 1.00 96.38 102 PHE A CA 1
ATOM 774 C C . PHE A 1 102 ? 1.412 6.385 1.613 1.00 96.38 102 PHE A C 1
ATOM 776 O O . PHE A 1 102 ? 0.535 7.055 2.157 1.00 96.38 102 PHE A O 1
ATOM 783 N N . VAL A 1 103 ? 1.672 5.105 1.910 1.00 94.19 103 VAL A N 1
ATOM 784 C CA . VAL A 1 103 ? 1.086 4.373 3.051 1.00 94.19 103 VAL A CA 1
ATOM 785 C C . VAL A 1 103 ? 1.601 4.955 4.364 1.00 94.19 103 VAL A C 1
ATOM 787 O O . VAL A 1 103 ? 0.754 5.165 5.260 1.00 94.19 103 VAL A O 1
#

Foldseek 3Di:
DPDDPDVRVVVVLVVLLVVLLVCCCVPPPVLVVLVVCLVPQLVVQCVPDPDPVSSCVSNVVSLVVNLVSLQVQLVVLVVPPPDDDDDVSPSNSRSSNSNSVVD

Secondary structure (DSSP, 8-state):
-PPPPHHHHHHHHHHHHHHHHHHHHHH-HHHHHHHHHHHHHHHHHHHH-SSHHHHHHHHHHHHHHHHHHHHHHHHHHHHS--SSS--HHHHHHHHHHHHHHH-

pLDDT: mean 91.89, std 10.55, range [50.94, 98.44]